Protein AF-A0A8J6T2M2-F1 (afdb_monomer_lite)

Foldseek 3Di:
DVLLLVLLQVLLQVLLCVLLVLVVVLCVVVVHDQQCDDDDPVNVVSVCSSVCSSVVSNVLSVCLVPPQQPDPCSLVVSLVVLVVVLVVQLVVCVVPDDPSCSVSSNVSSVSSSVSSSVSVVVSVSPPVVVPPDDDPPPPDDPDD

Secondary structure (DSSP, 8-state):
-HHHHHHHHHHHHHHHHHHHHHHHHHHHHHT----SS-SSGGGGHHHHHHHHHHHHHHHHHHHHHHHTTT-TTHHHHHHHHHHHHHHHHHHHHHHHS-HHHHHHHHHHHHHHHHHHHHHHIIIIITTTTGGGS-----------

Sequence (144 aa):
MAKFLKYGLVSGILVAILNTGILLAYLSATGESIIWAGPNSDTLYPLVLFAVSLFASIIGALVVGLLFTRQKNGLRNYAILVILLGVLNSISSQTILAEQYRIIAHIVHLTVVLVSIWVMAKAGLRNRHHDSHPSPKFNKPRSS

Radius of gyration: 20.9 Å; chains: 1; bounding box: 65×30×69 Å

pLDDT: mean 79.85, std 11.63, range [46.47, 92.94]

Structure (mmCIF, N/CA/C/O backbone):
data_AF-A0A8J6T2M2-F1
#
_entry.id   AF-A0A8J6T2M2-F1
#
loop_
_atom_site.group_PDB
_atom_site.id
_atom_site.type_symbol
_atom_site.label_atom_id
_atom_site.label_alt_id
_atom_site.label_comp_id
_atom_site.label_asym_id
_atom_site.label_entity_id
_atom_site.label_seq_id
_atom_site.pdbx_PDB_ins_code
_atom_site.Cartn_x
_atom_site.Cartn_y
_atom_site.Cartn_z
_atom_site.occupancy
_atom_site.B_iso_or_equiv
_atom_site.auth_seq_id
_atom_site.auth_comp_id
_atom_site.auth_asym_id
_atom_site.auth_atom_id
_atom_site.pdbx_PDB_model_num
ATOM 1 N N . MET A 1 1 ? -11.121 -8.591 16.352 1.00 71.00 1 MET A N 1
ATOM 2 C CA . MET A 1 1 ? -10.115 -8.909 15.317 1.00 71.00 1 MET A CA 1
ATOM 3 C C . MET A 1 1 ? -10.687 -9.177 13.933 1.00 71.00 1 MET A C 1
ATOM 5 O O . MET A 1 1 ? -10.187 -8.573 12.996 1.00 71.00 1 MET A O 1
ATOM 9 N N . ALA A 1 2 ? -11.749 -9.978 13.782 1.00 78.56 2 ALA A N 1
ATOM 10 C CA . ALA A 1 2 ? -12.323 -10.325 12.470 1.00 78.56 2 ALA A CA 1
ATOM 11 C C . ALA A 1 2 ? -12.591 -9.125 11.533 1.00 78.56 2 ALA A C 1
ATOM 13 O O . ALA A 1 2 ? -12.272 -9.184 10.349 1.00 78.56 2 ALA A O 1
ATOM 14 N N . LYS A 1 3 ? -13.095 -7.999 12.068 1.00 80.44 3 LYS A N 1
ATOM 15 C CA . LYS A 1 3 ? -13.279 -6.757 11.295 1.00 80.44 3 LYS A CA 1
ATOM 16 C C . LYS A 1 3 ? -11.958 -6.270 10.680 1.00 80.44 3 LYS A C 1
ATOM 18 O O . LYS A 1 3 ? -11.906 -6.046 9.481 1.00 80.44 3 LYS A O 1
ATOM 23 N N . PHE A 1 4 ? -10.893 -6.150 11.471 1.00 80.44 4 PHE A N 1
ATOM 24 C CA . PHE A 1 4 ? -9.588 -5.679 10.990 1.00 80.44 4 PHE A CA 1
ATOM 25 C C . PHE A 1 4 ? -8.965 -6.628 9.977 1.00 80.44 4 PHE A C 1
ATOM 27 O O . PHE A 1 4 ? -8.453 -6.155 8.975 1.00 80.44 4 PHE A O 1
ATOM 34 N N . LEU A 1 5 ? -9.095 -7.941 10.174 1.00 83.25 5 LEU A N 1
ATOM 35 C CA . LEU A 1 5 ? -8.620 -8.923 9.202 1.00 83.25 5 LEU A CA 1
ATOM 36 C C . LEU A 1 5 ? -9.369 -8.809 7.863 1.00 83.25 5 LEU A C 1
ATOM 38 O O . LEU A 1 5 ? -8.734 -8.791 6.814 1.00 83.25 5 LEU A O 1
ATOM 42 N N . LYS A 1 6 ? -10.700 -8.631 7.891 1.00 86.88 6 LYS A N 1
ATOM 43 C CA . LYS A 1 6 ? -11.508 -8.381 6.684 1.00 86.88 6 LYS A CA 1
ATOM 44 C C . LYS A 1 6 ? -11.039 -7.125 5.947 1.00 86.88 6 LYS A C 1
ATOM 46 O O . LYS A 1 6 ? -10.847 -7.162 4.738 1.00 86.88 6 LYS A O 1
ATOM 51 N N . TYR A 1 7 ? -10.847 -6.019 6.665 1.00 86.25 7 TYR A N 1
ATOM 52 C CA . TYR A 1 7 ? -10.366 -4.775 6.058 1.00 86.25 7 TYR A CA 1
ATOM 53 C C . TYR A 1 7 ? -8.905 -4.875 5.599 1.00 86.25 7 TYR A C 1
ATOM 55 O O . TYR A 1 7 ? -8.572 -4.314 4.564 1.00 86.25 7 TYR A O 1
ATOM 63 N N . GLY A 1 8 ? -8.056 -5.628 6.299 1.00 85.31 8 GLY A N 1
ATOM 64 C CA . GLY A 1 8 ? -6.688 -5.933 5.880 1.00 85.31 8 GLY A CA 1
ATOM 65 C C . GLY A 1 8 ? -6.631 -6.725 4.583 1.00 85.31 8 GLY A C 1
ATOM 66 O O . GLY A 1 8 ? -5.887 -6.360 3.684 1.00 85.31 8 GLY A O 1
ATOM 67 N N . LEU A 1 9 ? -7.479 -7.746 4.440 1.00 89.38 9 LEU A N 1
ATOM 68 C CA . LEU A 1 9 ? -7.588 -8.519 3.205 1.00 89.38 9 LEU A CA 1
ATOM 69 C C . LEU A 1 9 ? -8.080 -7.654 2.038 1.00 89.38 9 LEU A C 1
ATOM 71 O O . LEU A 1 9 ? -7.473 -7.659 0.974 1.00 89.38 9 LEU A O 1
ATOM 75 N N . VAL A 1 10 ? -9.143 -6.868 2.247 1.00 89.75 10 VAL A N 1
ATOM 76 C CA . VAL A 1 10 ? -9.672 -5.953 1.218 1.00 89.75 10 VAL A CA 1
ATOM 77 C C . VAL A 1 10 ? -8.627 -4.910 0.821 1.00 89.75 10 VAL A C 1
ATOM 79 O O . VAL A 1 10 ? -8.425 -4.672 -0.365 1.00 89.75 10 VAL A O 1
ATOM 82 N N . SER A 1 11 ? -7.937 -4.318 1.801 1.00 87.62 11 SER A N 1
ATOM 83 C CA . SER A 1 11 ? -6.825 -3.396 1.558 1.00 87.62 11 SER A CA 1
ATOM 84 C C . SER A 1 11 ? -5.721 -4.077 0.758 1.00 87.62 11 SER A C 1
ATOM 86 O O . SER A 1 11 ? -5.261 -3.531 -0.233 1.00 87.62 11 SER A O 1
ATOM 88 N N . GLY A 1 12 ? -5.311 -5.283 1.155 1.00 89.00 12 GLY A N 1
ATOM 89 C CA . GLY A 1 12 ? -4.243 -6.030 0.498 1.00 89.00 12 GLY A CA 1
ATOM 90 C C . GLY A 1 12 ? -4.558 -6.357 -0.950 1.00 89.00 12 GLY A C 1
ATOM 91 O O . GLY A 1 12 ? -3.716 -6.124 -1.806 1.00 89.00 12 GLY A O 1
ATOM 92 N N . ILE A 1 13 ? -5.781 -6.802 -1.241 1.00 92.62 13 ILE A N 1
ATOM 93 C CA . ILE A 1 13 ? -6.226 -7.058 -2.615 1.00 92.62 13 ILE A CA 1
ATOM 94 C C . ILE A 1 13 ? -6.221 -5.761 -3.431 1.00 92.62 13 ILE A C 1
ATOM 96 O O . ILE A 1 13 ? -5.681 -5.741 -4.532 1.00 92.62 13 ILE A O 1
ATOM 100 N N . LEU A 1 14 ? -6.773 -4.668 -2.892 1.00 91.88 14 LEU A N 1
ATOM 101 C CA . LEU A 1 14 ? -6.805 -3.379 -3.590 1.00 91.88 14 LEU A CA 1
ATOM 102 C C . LEU A 1 14 ? -5.400 -2.840 -3.872 1.00 91.88 14 LEU A C 1
ATOM 104 O O . LEU A 1 14 ? -5.119 -2.450 -4.999 1.00 91.88 14 LEU A O 1
ATOM 108 N N . VAL A 1 15 ? -4.518 -2.838 -2.871 1.00 91.38 15 VAL A N 1
ATOM 109 C CA . VAL A 1 15 ? -3.130 -2.377 -3.010 1.00 91.38 15 VAL A CA 1
ATOM 110 C C . VAL A 1 15 ? -2.368 -3.255 -3.994 1.00 91.38 15 VAL A C 1
ATOM 112 O O . VAL A 1 15 ? -1.673 -2.724 -4.849 1.00 91.38 15 VAL A O 1
ATOM 115 N N . ALA A 1 16 ? -2.512 -4.579 -3.910 1.00 91.75 16 ALA A N 1
ATOM 116 C CA . ALA A 1 16 ? -1.835 -5.497 -4.815 1.00 91.75 16 ALA A CA 1
ATOM 117 C C . ALA A 1 16 ? -2.286 -5.286 -6.268 1.00 91.75 16 ALA A C 1
ATOM 119 O O . ALA A 1 16 ? -1.444 -5.128 -7.144 1.00 91.75 16 ALA A O 1
ATOM 120 N N . ILE A 1 17 ? -3.597 -5.177 -6.519 1.00 92.81 17 ILE A N 1
ATOM 121 C CA . ILE A 1 17 ? -4.130 -4.892 -7.860 1.00 92.81 17 ILE A CA 1
ATOM 122 C C . ILE A 1 17 ? -3.651 -3.527 -8.365 1.00 92.81 17 ILE A C 1
ATOM 124 O O . ILE A 1 17 ? -3.195 -3.433 -9.501 1.00 92.81 17 ILE A O 1
ATOM 128 N N . LEU A 1 18 ? -3.729 -2.478 -7.540 1.00 92.94 18 LEU A N 1
ATOM 129 C CA . LEU A 1 18 ? -3.308 -1.132 -7.935 1.00 92.94 18 LEU A CA 1
ATOM 130 C C . LEU A 1 18 ? -1.810 -1.076 -8.236 1.00 92.94 18 LEU A C 1
ATOM 132 O O . LEU A 1 18 ? -1.430 -0.590 -9.294 1.00 92.94 18 LEU A O 1
ATOM 136 N N . ASN A 1 19 ? -0.963 -1.605 -7.354 1.00 90.94 19 ASN A N 1
ATOM 137 C CA . ASN A 1 19 ? 0.488 -1.582 -7.526 1.00 90.94 19 ASN A CA 1
ATOM 138 C C . ASN A 1 19 ? 0.930 -2.407 -8.736 1.00 90.94 19 ASN A C 1
ATOM 140 O O . ASN A 1 19 ? 1.746 -1.939 -9.528 1.00 90.94 19 ASN A O 1
ATOM 144 N N . THR A 1 20 ? 0.370 -3.607 -8.914 1.00 90.25 20 THR A N 1
ATOM 145 C CA . THR A 1 20 ? 0.650 -4.429 -10.094 1.00 90.25 20 THR A CA 1
ATOM 146 C C . THR A 1 20 ? 0.134 -3.752 -11.363 1.00 90.25 20 THR A C 1
ATOM 148 O O . THR A 1 20 ? 0.851 -3.715 -12.354 1.00 90.25 20 THR A O 1
ATOM 151 N N . GLY A 1 21 ? -1.059 -3.151 -11.341 1.00 90.31 21 GLY A N 1
ATOM 152 C CA . GLY A 1 21 ? -1.599 -2.400 -12.477 1.00 90.31 21 GLY A CA 1
ATOM 153 C C . GLY A 1 21 ? -0.742 -1.189 -12.858 1.00 90.31 21 GLY A C 1
ATOM 154 O O . GLY A 1 21 ? -0.449 -0.997 -14.033 1.00 90.31 21 GLY A O 1
ATOM 155 N N . ILE A 1 22 ? -0.286 -0.414 -11.869 1.00 90.75 22 ILE A N 1
ATOM 156 C CA . ILE A 1 22 ? 0.633 0.721 -12.046 1.00 90.75 22 ILE A CA 1
ATOM 157 C C . ILE A 1 22 ? 1.946 0.256 -12.683 1.00 90.75 22 ILE A C 1
ATOM 159 O O . ILE A 1 22 ? 2.407 0.864 -13.647 1.00 90.75 22 ILE A O 1
ATOM 163 N N . LEU A 1 23 ? 2.521 -0.844 -12.189 1.00 87.25 23 LEU A N 1
ATOM 164 C CA . LEU A 1 23 ? 3.733 -1.426 -12.756 1.00 87.25 23 LEU A CA 1
ATOM 165 C C . LEU A 1 23 ? 3.521 -1.879 -14.209 1.00 87.25 23 LEU A C 1
ATOM 167 O O . LEU A 1 23 ? 4.323 -1.545 -15.072 1.00 87.25 23 LEU A O 1
ATOM 171 N N . LEU A 1 24 ? 2.443 -2.614 -14.497 1.00 88.69 24 LEU A N 1
ATOM 172 C CA . LEU A 1 24 ? 2.152 -3.094 -15.853 1.00 88.69 24 LEU A CA 1
ATOM 173 C C . LEU A 1 24 ? 1.918 -1.938 -16.829 1.00 88.69 24 LEU A C 1
ATOM 175 O O . LEU A 1 24 ? 2.393 -1.991 -17.963 1.00 88.69 24 LEU A O 1
ATOM 179 N N . ALA A 1 25 ? 1.222 -0.886 -16.390 1.00 88.94 25 ALA A N 1
ATOM 180 C CA . ALA A 1 25 ? 1.025 0.323 -17.181 1.00 88.94 25 ALA A CA 1
ATOM 181 C C . ALA A 1 25 ? 2.356 1.033 -17.464 1.00 88.94 25 ALA A C 1
ATOM 183 O O . ALA A 1 25 ? 2.583 1.465 -18.591 1.00 88.94 25 ALA A O 1
ATOM 184 N N . TYR A 1 26 ? 3.246 1.106 -16.469 1.00 86.62 26 TYR A N 1
ATOM 185 C CA . TYR A 1 26 ? 4.586 1.664 -16.632 1.00 86.62 26 TYR A CA 1
ATOM 186 C C . TYR A 1 26 ? 5.410 0.876 -17.655 1.00 86.62 26 TYR A C 1
ATOM 188 O O . TYR A 1 26 ? 5.864 1.469 -18.627 1.00 86.62 26 TYR A O 1
ATOM 196 N N . LEU A 1 27 ? 5.517 -0.450 -17.499 1.00 84.94 27 LEU A N 1
ATOM 197 C CA . LEU A 1 27 ? 6.252 -1.317 -18.434 1.00 84.94 27 LEU A CA 1
ATOM 198 C C . LEU A 1 27 ? 5.695 -1.219 -19.863 1.00 84.94 27 LEU A C 1
ATOM 200 O O . LEU A 1 27 ? 6.447 -1.141 -20.831 1.00 84.94 27 LEU A O 1
ATOM 204 N N . SER A 1 28 ? 4.365 -1.157 -19.995 1.00 86.94 28 SER A N 1
ATOM 205 C CA . SER A 1 28 ? 3.706 -0.991 -21.297 1.00 86.94 28 SER A CA 1
ATOM 206 C C . SER A 1 28 ? 4.023 0.363 -21.939 1.00 86.94 28 SER A C 1
ATOM 208 O O . SER A 1 28 ? 4.177 0.441 -23.154 1.00 86.94 28 SER A O 1
ATOM 210 N N . ALA A 1 29 ? 4.121 1.430 -21.141 1.00 87.12 29 ALA A N 1
ATOM 211 C CA . ALA A 1 29 ? 4.422 2.775 -21.626 1.00 87.12 29 ALA A CA 1
ATOM 212 C C . ALA A 1 29 ? 5.904 2.964 -21.991 1.00 87.12 29 ALA A C 1
ATOM 214 O O . ALA A 1 29 ? 6.209 3.745 -22.890 1.00 87.12 29 ALA A O 1
ATOM 215 N N . THR A 1 30 ? 6.820 2.263 -21.317 1.00 85.00 30 THR A N 1
ATOM 216 C CA . THR A 1 30 ? 8.265 2.323 -21.591 1.00 85.00 30 THR A CA 1
ATOM 217 C C . THR A 1 30 ? 8.720 1.347 -22.678 1.00 85.00 30 THR A C 1
ATOM 219 O O . THR A 1 30 ? 9.851 1.450 -23.146 1.00 85.00 30 THR A O 1
ATOM 222 N N . GLY A 1 31 ? 7.852 0.424 -23.107 1.00 82.81 31 GLY A N 1
ATOM 223 C CA . GLY A 1 31 ? 8.187 -0.611 -24.088 1.00 82.81 31 GLY A CA 1
ATOM 224 C C . GLY A 1 31 ? 9.067 -1.729 -23.518 1.00 82.81 31 GLY A C 1
ATOM 225 O O . GLY A 1 31 ? 9.651 -2.498 -24.281 1.00 82.81 31 GLY A O 1
ATOM 226 N N . GLU A 1 32 ? 9.177 -1.823 -22.191 1.00 79.31 32 GLU A N 1
ATOM 227 C CA . GLU A 1 32 ? 9.919 -2.889 -21.522 1.00 79.31 32 GLU A CA 1
ATOM 228 C C . GLU A 1 32 ? 9.147 -4.217 -21.580 1.00 79.31 32 GLU A C 1
ATOM 230 O O . GLU A 1 32 ? 7.915 -4.270 -21.517 1.00 79.31 32 GLU A O 1
ATOM 235 N N . SER A 1 33 ? 9.876 -5.328 -21.699 1.00 75.38 33 SER A N 1
ATOM 236 C CA . SER A 1 33 ? 9.266 -6.655 -21.781 1.00 75.38 33 SER A CA 1
ATOM 237 C C . SER A 1 33 ? 8.594 -7.041 -20.461 1.00 75.38 33 SER A C 1
ATOM 239 O O . SER A 1 33 ? 9.257 -7.142 -19.428 1.00 75.38 33 SER A O 1
ATOM 241 N N . ILE A 1 34 ? 7.296 -7.348 -20.507 1.00 74.19 34 ILE A N 1
ATOM 242 C CA . ILE A 1 34 ? 6.564 -7.900 -19.362 1.00 74.19 34 ILE A CA 1
ATOM 243 C C . ILE A 1 34 ? 6.877 -9.392 -19.267 1.00 74.19 34 ILE A C 1
ATOM 245 O O . ILE A 1 34 ? 6.277 -10.218 -19.955 1.00 74.19 34 ILE A O 1
ATOM 249 N N . ILE A 1 35 ? 7.821 -9.744 -18.402 1.00 70.19 35 ILE A N 1
ATOM 250 C CA . ILE A 1 35 ? 8.144 -11.137 -18.108 1.00 70.19 35 ILE A CA 1
ATOM 251 C C . ILE A 1 35 ? 7.542 -11.467 -16.742 1.00 70.19 35 ILE A C 1
ATOM 253 O O . ILE A 1 35 ? 7.848 -10.816 -15.748 1.00 70.19 35 ILE A O 1
ATOM 257 N N . TRP A 1 36 ? 6.646 -12.455 -16.712 1.00 66.25 36 TRP A N 1
ATOM 258 C CA . TRP A 1 36 ? 5.898 -12.843 -15.509 1.00 66.25 36 TRP A CA 1
ATOM 259 C C . TRP A 1 36 ? 6.657 -13.816 -14.600 1.00 66.25 36 TRP A C 1
ATOM 261 O O . TRP A 1 36 ? 6.399 -13.862 -13.397 1.00 66.25 36 TRP A O 1
ATOM 271 N N . ALA A 1 37 ? 7.555 -14.612 -15.185 1.00 59.16 37 ALA A N 1
ATOM 272 C CA . ALA A 1 37 ? 8.453 -15.518 -14.484 1.00 59.16 37 ALA A CA 1
ATOM 273 C C . ALA A 1 37 ? 9.678 -15.803 -15.363 1.00 59.16 37 ALA A C 1
ATOM 275 O O . ALA A 1 37 ? 9.538 -16.125 -16.543 1.00 59.16 37 ALA A O 1
ATOM 276 N N . GLY A 1 38 ? 10.875 -15.703 -14.792 1.00 59.44 38 GLY A N 1
ATOM 277 C CA . GLY A 1 38 ? 12.130 -15.986 -15.478 1.00 59.44 38 GLY A CA 1
ATOM 278 C C . GLY A 1 38 ? 13.302 -16.100 -14.495 1.00 59.44 38 GLY A C 1
ATOM 279 O O . GLY A 1 38 ? 13.114 -15.947 -13.286 1.00 59.44 38 GLY A O 1
ATOM 280 N N . PRO A 1 39 ? 14.511 -16.403 -14.992 1.00 58.50 39 PRO A N 1
ATOM 281 C CA . PRO A 1 39 ? 15.685 -16.647 -14.153 1.00 58.50 39 PRO A CA 1
ATOM 282 C C . PRO A 1 39 ? 16.302 -15.369 -13.557 1.00 58.50 39 PRO A C 1
ATOM 284 O O . PRO A 1 39 ? 17.091 -15.460 -12.620 1.00 58.50 39 PRO A O 1
ATOM 287 N N . ASN A 1 40 ? 15.948 -14.188 -14.073 1.00 61.25 40 ASN A N 1
ATOM 288 C CA . ASN A 1 40 ? 16.491 -12.911 -13.608 1.00 61.25 40 ASN A CA 1
ATOM 289 C C . ASN A 1 40 ? 15.609 -12.318 -12.497 1.00 61.25 40 ASN A C 1
ATOM 291 O O . ASN A 1 40 ? 14.383 -12.435 -12.547 1.00 61.25 40 ASN A O 1
ATOM 295 N N . SER A 1 41 ? 16.213 -11.622 -11.529 1.00 57.28 41 SER A N 1
ATOM 296 C CA . SER A 1 41 ? 15.515 -10.958 -10.408 1.00 57.28 41 SER A CA 1
ATOM 297 C C . SER A 1 41 ? 14.314 -10.110 -10.840 1.00 57.28 41 SER A C 1
ATOM 299 O O . SER A 1 41 ? 13.305 -10.045 -10.140 1.00 57.28 41 SER A O 1
ATOM 301 N N . ASP A 1 42 ? 14.403 -9.519 -12.027 1.00 55.94 42 ASP A N 1
ATOM 302 C CA . ASP A 1 42 ? 13.440 -8.544 -12.536 1.00 55.94 42 ASP A CA 1
ATOM 303 C C . ASP A 1 42 ? 12.209 -9.223 -13.159 1.00 55.94 42 ASP A C 1
ATOM 305 O O . ASP A 1 42 ? 11.129 -8.645 -13.245 1.00 55.94 42 ASP A O 1
ATOM 309 N N . THR A 1 43 ? 12.331 -10.501 -13.525 1.00 55.56 43 THR A N 1
ATOM 310 C CA . THR A 1 43 ? 11.270 -11.272 -14.194 1.00 55.56 43 THR A CA 1
ATOM 311 C C . THR A 1 43 ? 10.234 -11.879 -13.248 1.00 55.56 43 THR A C 1
ATOM 313 O O . THR A 1 43 ? 9.211 -12.381 -13.696 1.00 55.56 43 THR A O 1
ATOM 316 N N . LEU A 1 44 ? 10.459 -11.818 -11.934 1.00 57.91 44 LEU A N 1
ATOM 317 C CA . LEU A 1 44 ? 9.466 -12.171 -10.907 1.00 57.91 44 LEU A CA 1
ATOM 318 C C . LEU A 1 44 ? 8.786 -10.931 -10.305 1.00 57.91 44 LEU A C 1
ATOM 320 O O . LEU A 1 44 ? 7.921 -11.054 -9.434 1.00 57.91 44 LEU A O 1
ATOM 324 N N . TYR A 1 45 ? 9.160 -9.734 -10.761 1.00 71.62 45 TYR A N 1
ATOM 325 C CA . TYR A 1 45 ? 8.831 -8.481 -10.094 1.00 71.62 45 TYR A CA 1
ATOM 326 C C . TYR A 1 45 ? 7.318 -8.213 -9.969 1.00 71.62 45 TYR A C 1
ATOM 328 O O . TYR A 1 45 ? 6.889 -7.878 -8.864 1.00 71.62 45 TYR A O 1
ATOM 336 N N . PRO A 1 46 ? 6.459 -8.443 -10.990 1.00 80.12 46 PRO A N 1
ATOM 337 C CA . PRO A 1 46 ? 5.018 -8.202 -10.855 1.00 80.12 46 PRO A CA 1
ATOM 338 C C . PRO A 1 46 ? 4.328 -9.140 -9.856 1.00 80.12 46 PRO A C 1
ATOM 340 O O . PRO A 1 46 ? 3.479 -8.700 -9.075 1.00 80.12 46 PRO A O 1
ATOM 343 N N . LEU A 1 47 ? 4.699 -10.426 -9.863 1.00 82.19 47 LEU A N 1
ATOM 344 C CA . LEU A 1 47 ? 4.124 -11.440 -8.978 1.00 82.19 47 LEU A CA 1
ATOM 345 C C . LEU A 1 47 ? 4.594 -11.242 -7.533 1.00 82.19 47 LEU A C 1
ATOM 347 O O . LEU A 1 47 ? 3.788 -11.296 -6.603 1.00 82.19 47 LEU A O 1
ATOM 351 N N . VAL A 1 48 ? 5.887 -10.966 -7.345 1.00 82.94 48 VAL A N 1
ATOM 352 C CA . VAL A 1 48 ? 6.462 -10.654 -6.032 1.00 82.94 48 VAL A CA 1
ATOM 353 C C . VAL A 1 48 ? 5.849 -9.371 -5.483 1.00 82.94 48 VAL A C 1
ATOM 355 O O . VAL A 1 48 ? 5.419 -9.356 -4.332 1.00 82.94 48 VAL A O 1
ATOM 358 N N . LEU A 1 49 ? 5.720 -8.323 -6.302 1.00 83.94 49 LEU A N 1
ATOM 359 C CA . LEU A 1 49 ? 5.079 -7.072 -5.900 1.00 83.94 49 LEU A CA 1
ATOM 360 C C . LEU A 1 49 ? 3.633 -7.301 -5.447 1.00 83.94 49 LEU A C 1
ATOM 362 O O . LEU A 1 49 ? 3.224 -6.759 -4.416 1.00 83.94 49 LEU A O 1
ATOM 366 N N . PHE A 1 50 ? 2.877 -8.126 -6.177 1.00 87.94 50 PHE A N 1
ATOM 367 C CA . PHE A 1 50 ? 1.511 -8.491 -5.812 1.00 87.94 50 PHE A CA 1
ATOM 368 C C . PHE A 1 50 ? 1.469 -9.214 -4.458 1.00 87.94 50 PHE A C 1
ATOM 370 O O . PHE A 1 50 ? 0.760 -8.789 -3.543 1.00 87.94 50 PHE A O 1
ATOM 377 N N . ALA A 1 51 ? 2.258 -10.283 -4.309 1.00 86.44 51 ALA A N 1
ATOM 378 C CA . ALA A 1 51 ? 2.283 -11.100 -3.100 1.00 86.44 51 ALA A CA 1
ATOM 379 C C . ALA A 1 51 ? 2.732 -10.287 -1.875 1.00 86.44 51 ALA A C 1
ATOM 381 O O . ALA A 1 51 ? 2.061 -10.302 -0.843 1.00 86.44 51 ALA A O 1
ATOM 382 N N . VAL A 1 52 ? 3.819 -9.521 -1.999 1.00 86.81 52 VAL A N 1
ATOM 383 C CA . VAL A 1 52 ? 4.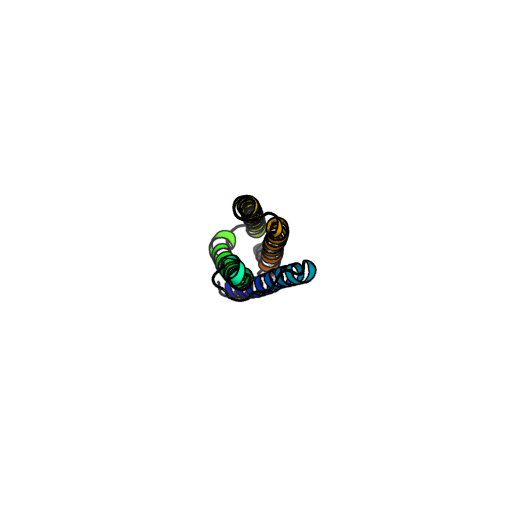338 -8.662 -0.925 1.00 86.81 52 VAL A CA 1
ATOM 384 C C . VAL A 1 52 ? 3.309 -7.604 -0.537 1.00 86.81 52 VAL A C 1
ATOM 386 O O . VAL A 1 52 ? 3.045 -7.434 0.651 1.00 86.81 52 VAL A O 1
ATOM 389 N N . SER A 1 53 ? 2.666 -6.945 -1.507 1.00 87.44 53 SER A N 1
ATOM 390 C CA . SER A 1 53 ? 1.608 -5.958 -1.243 1.00 87.44 53 SER A CA 1
ATOM 391 C C . SER A 1 53 ? 0.432 -6.563 -0.468 1.00 87.44 53 SER A C 1
ATOM 393 O O . SER A 1 53 ? -0.060 -5.970 0.497 1.00 87.44 53 SER A O 1
ATOM 395 N N . LEU A 1 54 ? 0.003 -7.768 -0.855 1.00 89.25 54 LEU A N 1
ATOM 396 C CA . LEU A 1 54 ? -1.089 -8.484 -0.205 1.00 89.25 54 LEU A CA 1
ATOM 397 C C . LEU A 1 54 ? -0.733 -8.858 1.242 1.00 89.25 54 LEU A C 1
ATOM 399 O O . LEU A 1 54 ? -1.467 -8.507 2.171 1.00 89.25 54 LEU A O 1
ATOM 403 N N . PHE A 1 55 ? 0.403 -9.531 1.447 1.00 88.56 55 PHE A N 1
ATOM 404 C CA . PHE A 1 55 ? 0.824 -9.986 2.773 1.00 88.56 55 PHE A CA 1
ATOM 405 C C . PHE A 1 55 ? 1.162 -8.824 3.708 1.00 88.56 55 PHE A C 1
ATOM 407 O O . PHE A 1 55 ? 0.737 -8.843 4.864 1.00 88.56 55 PHE A O 1
ATOM 414 N N . ALA A 1 56 ? 1.843 -7.784 3.219 1.00 86.31 56 ALA A N 1
ATOM 415 C CA . ALA A 1 56 ? 2.163 -6.601 4.015 1.00 86.31 56 ALA A CA 1
ATOM 416 C C . ALA A 1 56 ? 0.898 -5.926 4.562 1.00 86.31 56 ALA A C 1
ATOM 418 O O . ALA A 1 56 ? 0.859 -5.522 5.723 1.00 86.31 56 ALA A O 1
ATOM 419 N N . SER A 1 57 ? -0.168 -5.860 3.762 1.00 86.44 57 SER A N 1
ATOM 420 C CA . SER A 1 57 ? -1.440 -5.270 4.182 1.00 86.44 57 SER A CA 1
ATOM 421 C C . SER A 1 57 ? -2.178 -6.122 5.222 1.00 86.44 57 SER A C 1
ATOM 423 O O . SER A 1 57 ? -2.706 -5.592 6.205 1.00 86.44 57 SER A O 1
ATOM 425 N N . ILE A 1 58 ? -2.164 -7.452 5.069 1.00 87.19 58 ILE A N 1
ATOM 426 C CA . ILE A 1 58 ? -2.739 -8.385 6.053 1.00 87.19 58 ILE A CA 1
ATOM 427 C C . ILE A 1 58 ? -1.990 -8.280 7.387 1.00 87.19 58 ILE A C 1
ATOM 429 O O . ILE A 1 58 ? -2.616 -8.109 8.436 1.00 87.19 58 ILE A O 1
ATOM 433 N N . ILE A 1 59 ? -0.655 -8.328 7.348 1.00 87.00 59 ILE A N 1
ATOM 434 C CA . ILE A 1 59 ? 0.205 -8.190 8.530 1.00 87.00 59 ILE A CA 1
ATOM 43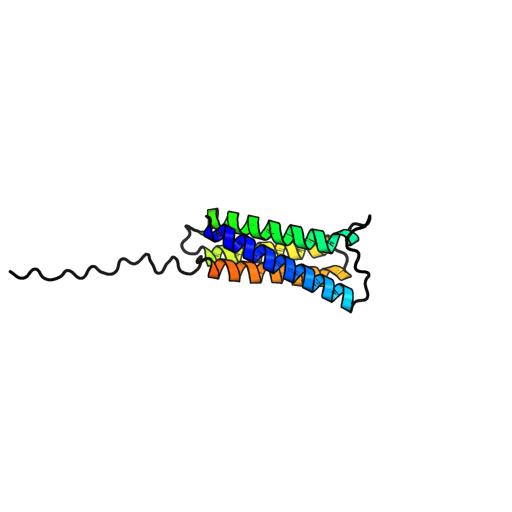5 C C . ILE A 1 59 ? -0.014 -6.822 9.180 1.00 87.00 59 ILE A C 1
ATOM 437 O O . ILE A 1 59 ? -0.249 -6.742 10.386 1.00 87.00 59 ILE A O 1
ATOM 441 N N . GLY A 1 60 ? -0.029 -5.748 8.389 1.00 83.62 60 GLY A N 1
ATOM 442 C CA . GLY A 1 60 ? -0.295 -4.396 8.868 1.00 83.62 60 GLY A CA 1
ATOM 443 C C . GLY A 1 60 ? -1.638 -4.295 9.592 1.00 83.62 60 GLY A C 1
ATOM 444 O O . GLY A 1 60 ? -1.708 -3.753 10.692 1.00 83.62 60 GLY A O 1
ATOM 445 N N . ALA A 1 61 ? -2.701 -4.884 9.043 1.00 84.56 61 ALA A N 1
ATOM 446 C CA . ALA A 1 61 ? -4.012 -4.891 9.686 1.00 84.56 61 ALA A CA 1
ATOM 447 C C . ALA A 1 61 ? -4.046 -5.693 10.998 1.00 84.56 61 ALA A C 1
ATOM 449 O O . ALA A 1 61 ? -4.747 -5.298 11.934 1.00 84.56 61 ALA A O 1
ATOM 450 N N . LEU A 1 62 ? -3.281 -6.785 11.098 1.00 85.50 62 LEU A N 1
ATOM 451 C CA . LEU A 1 62 ? -3.115 -7.535 12.347 1.00 85.50 62 LEU A CA 1
ATOM 452 C C . LEU A 1 62 ? -2.390 -6.698 13.404 1.00 85.50 62 LEU A C 1
ATOM 454 O O . LEU A 1 62 ? -2.886 -6.567 14.524 1.00 85.50 62 LEU A O 1
ATOM 458 N N . VAL A 1 63 ? -1.271 -6.070 13.036 1.00 84.25 63 VAL A N 1
ATOM 459 C CA . VAL A 1 63 ? -0.506 -5.177 13.920 1.00 84.25 63 VAL A CA 1
ATOM 460 C C . VAL A 1 63 ? -1.385 -4.023 14.404 1.00 84.25 63 VAL A C 1
ATOM 462 O O . VAL A 1 63 ? -1.422 -3.724 15.598 1.00 84.25 63 VAL A O 1
ATOM 465 N N . VAL A 1 64 ? -2.178 -3.425 13.512 1.00 81.81 64 VAL A N 1
ATOM 466 C CA . VAL A 1 64 ? -3.145 -2.378 13.870 1.00 81.81 64 VAL A CA 1
ATOM 467 C C . VAL A 1 64 ? -4.193 -2.874 14.844 1.00 81.81 64 VAL A C 1
ATOM 46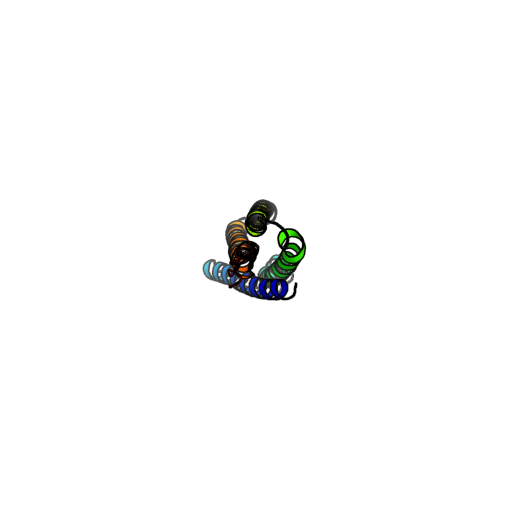9 O O . VAL A 1 64 ? -4.459 -2.213 15.851 1.00 81.81 64 VAL A O 1
ATOM 472 N N . GLY A 1 65 ? -4.763 -4.041 14.546 1.00 77.56 65 GLY A N 1
ATOM 473 C CA . GLY A 1 65 ? -5.756 -4.716 15.365 1.00 77.56 65 GLY A CA 1
ATOM 474 C C . GLY A 1 65 ? -5.277 -5.017 16.791 1.00 77.56 65 GLY A C 1
ATOM 475 O O . GLY A 1 65 ? -6.110 -5.116 17.690 1.00 77.56 65 GLY A O 1
ATOM 476 N N . LEU A 1 66 ? -3.963 -5.146 17.000 1.00 83.00 66 LEU A N 1
ATOM 477 C CA . LEU A 1 66 ? -3.344 -5.376 18.307 1.00 83.00 66 LEU A CA 1
ATOM 478 C C . LEU A 1 66 ? -2.953 -4.069 19.009 1.00 83.00 66 LEU A C 1
ATOM 480 O O . LEU A 1 66 ? -3.312 -3.858 20.166 1.00 83.00 66 LEU A O 1
ATOM 484 N N . LEU A 1 67 ? -2.221 -3.190 18.320 1.00 84.12 67 LEU A N 1
ATOM 485 C CA . LEU A 1 67 ? -1.515 -2.072 18.954 1.00 84.12 67 LEU A CA 1
ATOM 486 C C . LEU A 1 67 ? -2.357 -0.801 19.073 1.00 84.12 67 LEU A C 1
ATOM 488 O O . LEU A 1 67 ? -2.262 -0.081 20.069 1.00 84.12 67 LEU A O 1
ATOM 492 N N . PHE A 1 68 ? -3.184 -0.506 18.069 1.00 83.56 68 PHE A N 1
ATOM 493 C CA . PHE A 1 68 ? -3.822 0.808 17.940 1.00 83.56 68 PHE A CA 1
ATOM 494 C C . PHE A 1 68 ? -5.315 0.799 18.271 1.00 83.56 68 PHE A C 1
ATOM 496 O O . PHE A 1 68 ? -5.895 1.859 18.499 1.00 83.56 68 PHE A O 1
ATOM 503 N N . THR A 1 69 ? -5.951 -0.371 18.384 1.00 75.69 69 THR A N 1
ATOM 504 C CA . THR A 1 69 ? -7.404 -0.463 18.631 1.00 75.69 69 THR A CA 1
ATOM 505 C C . THR A 1 69 ? -7.861 0.064 19.983 1.00 75.69 69 THR A C 1
ATOM 507 O O . THR A 1 69 ? -9.037 0.378 20.138 1.00 75.69 69 THR A O 1
ATOM 510 N N . ARG A 1 70 ? -6.959 0.111 20.968 1.00 79.88 70 ARG A N 1
ATOM 511 C CA . ARG A 1 70 ? -7.251 0.565 22.337 1.00 79.88 70 ARG A CA 1
ATOM 512 C C . ARG A 1 70 ? -6.775 1.997 22.601 1.00 79.88 70 ARG A C 1
ATOM 514 O O . ARG A 1 70 ? -6.947 2.497 23.705 1.00 79.88 70 ARG A O 1
ATOM 521 N N . GLN A 1 71 ? -6.158 2.652 21.617 1.00 83.00 71 GLN A N 1
ATOM 522 C CA . GLN A 1 71 ? -5.541 3.962 21.810 1.00 83.00 71 GLN A CA 1
ATOM 523 C C . GLN A 1 71 ? -6.503 5.103 21.490 1.00 83.00 71 GLN A C 1
ATOM 525 O O . GLN A 1 71 ? -7.168 5.083 20.454 1.00 83.00 71 GLN A O 1
ATOM 530 N N . LYS A 1 72 ? -6.468 6.160 22.317 1.00 76.12 72 LYS A N 1
ATOM 531 C CA . LYS A 1 72 ? -7.308 7.356 22.139 1.00 76.12 72 LYS A CA 1
ATOM 532 C C . LYS A 1 72 ? -7.063 8.103 20.812 1.00 76.12 72 LYS A C 1
ATOM 534 O O . LYS A 1 72 ? -7.923 8.786 20.280 1.00 76.12 72 LYS A O 1
ATOM 539 N N . ASN A 1 73 ? -5.857 7.970 20.266 1.00 83.12 73 ASN A N 1
ATOM 540 C CA . ASN A 1 73 ? -5.451 8.586 19.002 1.00 83.12 73 ASN A CA 1
ATOM 541 C C . ASN A 1 73 ? -4.990 7.525 17.991 1.00 83.12 73 ASN A C 1
ATOM 543 O O . ASN A 1 73 ? -4.083 7.778 17.200 1.00 83.12 73 ASN A O 1
ATOM 547 N N . GLY A 1 74 ? -5.596 6.329 18.025 1.00 84.94 74 GLY A N 1
ATOM 548 C CA . GLY A 1 74 ? -5.157 5.164 17.250 1.00 84.94 74 GLY A CA 1
ATOM 549 C C . GLY A 1 74 ? -4.979 5.440 15.754 1.00 84.94 74 GLY A C 1
ATOM 550 O O . GLY A 1 74 ? -3.954 5.066 15.197 1.00 84.94 74 GLY A O 1
ATOM 551 N N . LEU A 1 75 ? -5.915 6.158 15.112 1.00 86.69 75 LEU A N 1
ATOM 552 C CA . LEU A 1 75 ? -5.807 6.528 13.688 1.00 86.69 75 LEU A CA 1
ATOM 553 C C . LEU A 1 75 ? -4.653 7.481 13.401 1.00 86.69 75 LEU A C 1
ATOM 555 O O . LEU A 1 75 ? -3.937 7.279 12.427 1.00 86.69 75 LEU A O 1
ATOM 559 N N . ARG A 1 76 ? -4.456 8.493 14.248 1.00 88.81 76 ARG A N 1
ATOM 560 C CA . ARG A 1 76 ? -3.360 9.450 14.081 1.00 88.81 76 ARG A CA 1
ATOM 561 C C . ARG A 1 76 ? -2.012 8.748 14.226 1.00 88.81 76 ARG A C 1
ATOM 563 O O . ARG A 1 76 ? -1.147 8.917 13.378 1.00 88.81 76 ARG A O 1
ATOM 570 N N . ASN A 1 77 ? -1.858 7.937 15.269 1.00 88.56 77 ASN A N 1
ATOM 571 C CA . ASN A 1 77 ? -0.614 7.216 15.537 1.00 88.56 77 ASN A CA 1
ATOM 572 C C . ASN A 1 77 ? -0.327 6.174 14.447 1.00 88.56 77 ASN A C 1
ATOM 574 O O . ASN A 1 77 ? 0.813 6.039 14.013 1.00 88.56 77 ASN A O 1
ATOM 578 N N . TYR A 1 78 ? -1.366 5.500 13.950 1.00 87.75 78 TYR A N 1
ATOM 579 C CA . TYR A 1 78 ? -1.258 4.614 12.799 1.00 87.75 78 TYR A CA 1
ATOM 580 C C . TYR A 1 78 ? -0.823 5.354 11.530 1.00 87.75 78 TYR A C 1
ATOM 582 O O . TYR A 1 78 ? 0.097 4.907 10.855 1.00 87.75 78 TYR A O 1
ATOM 590 N N . ALA A 1 79 ? -1.446 6.494 11.217 1.00 90.31 79 ALA A N 1
ATOM 591 C CA . ALA A 1 79 ? -1.088 7.284 10.043 1.00 90.31 79 ALA A CA 1
ATOM 592 C C . ALA A 1 79 ? 0.374 7.750 10.108 1.00 90.31 79 ALA A C 1
ATOM 594 O O . ALA A 1 79 ? 1.095 7.597 9.130 1.00 90.31 79 ALA A O 1
ATOM 595 N N . ILE A 1 80 ? 0.831 8.229 11.272 1.00 91.69 80 ILE A N 1
ATOM 596 C CA . ILE A 1 80 ? 2.238 8.599 11.493 1.00 91.69 80 ILE A CA 1
ATOM 597 C C . ILE A 1 80 ? 3.156 7.396 11.249 1.00 91.69 80 ILE A C 1
ATOM 599 O O . ILE A 1 80 ? 4.123 7.518 10.503 1.00 91.69 80 ILE A O 1
ATOM 603 N N . LEU A 1 81 ? 2.839 6.233 11.829 1.00 89.94 81 LEU A N 1
ATOM 604 C CA . LEU A 1 81 ? 3.637 5.018 11.658 1.00 89.94 81 LEU A CA 1
ATOM 605 C C . LEU A 1 81 ? 3.732 4.604 10.184 1.00 89.94 81 LEU A C 1
ATOM 607 O O . LEU A 1 81 ? 4.821 4.321 9.697 1.00 89.94 81 LEU A O 1
ATOM 611 N N . VAL A 1 82 ? 2.606 4.574 9.469 1.00 89.69 82 VAL A N 1
ATOM 612 C CA . VAL A 1 82 ? 2.563 4.155 8.061 1.00 89.69 82 VAL A CA 1
ATOM 613 C C . VAL A 1 82 ? 3.289 5.145 7.159 1.00 89.69 82 VAL A C 1
ATOM 615 O O . VAL A 1 82 ? 4.009 4.714 6.265 1.00 89.69 82 VAL A O 1
ATOM 618 N N . ILE A 1 83 ? 3.151 6.451 7.400 1.00 92.38 83 ILE A N 1
ATOM 619 C CA . ILE A 1 83 ? 3.913 7.473 6.670 1.00 92.38 83 ILE A CA 1
ATOM 620 C C . ILE A 1 83 ? 5.411 7.267 6.901 1.00 92.38 83 ILE A C 1
ATOM 622 O O . ILE A 1 83 ? 6.177 7.254 5.943 1.00 92.38 83 ILE A O 1
ATOM 626 N N . LEU A 1 84 ? 5.826 7.046 8.150 1.00 92.62 84 LEU A N 1
ATOM 627 C CA . LEU A 1 84 ? 7.231 6.849 8.497 1.00 92.62 84 LEU A CA 1
ATOM 628 C C . LEU A 1 84 ? 7.803 5.580 7.848 1.00 92.62 84 LEU A C 1
ATOM 630 O O . LEU A 1 84 ? 8.871 5.632 7.245 1.00 92.62 84 LEU A O 1
ATOM 634 N N . LEU A 1 85 ? 7.060 4.469 7.878 1.00 89.12 85 LEU A N 1
ATOM 635 C CA . LEU A 1 85 ? 7.424 3.243 7.161 1.00 89.12 85 LEU A CA 1
ATOM 636 C C . LEU A 1 85 ? 7.481 3.456 5.643 1.00 89.12 85 LEU A C 1
ATOM 638 O O . LEU A 1 85 ? 8.404 2.966 5.001 1.00 89.12 85 LEU A O 1
ATOM 642 N N . GLY A 1 86 ? 6.541 4.212 5.071 1.00 88.50 86 GLY A N 1
ATOM 643 C CA . GLY A 1 86 ? 6.535 4.559 3.651 1.00 88.50 86 GLY A CA 1
ATOM 644 C C . GLY A 1 86 ? 7.770 5.361 3.242 1.00 88.50 86 GLY A C 1
ATOM 645 O O . GLY A 1 86 ? 8.402 5.033 2.242 1.00 88.50 86 GLY A O 1
ATOM 646 N N . VAL A 1 87 ? 8.164 6.356 4.045 1.00 90.00 87 VAL A N 1
ATOM 647 C CA . VAL A 1 87 ? 9.377 7.159 3.821 1.00 90.00 87 VAL A CA 1
ATOM 648 C C . VAL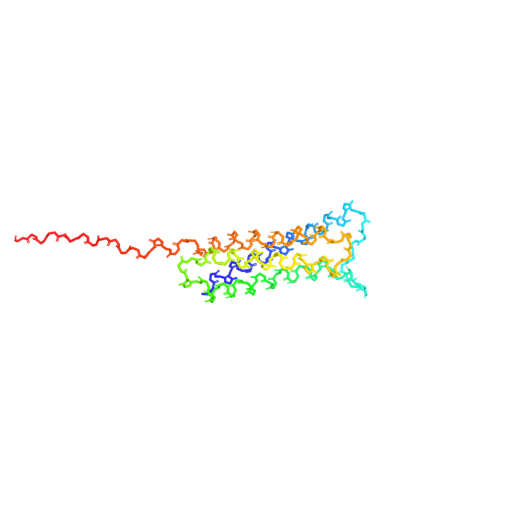 A 1 87 ? 10.634 6.295 3.913 1.00 90.00 87 VAL A C 1
ATOM 650 O O . VAL A 1 87 ? 11.461 6.339 3.006 1.00 90.00 87 VAL A O 1
ATOM 653 N N . LEU A 1 88 ? 10.765 5.471 4.959 1.00 88.94 88 LEU A N 1
ATOM 654 C CA . LEU A 1 88 ? 11.911 4.566 5.112 1.00 88.94 88 LEU A CA 1
ATOM 655 C C . LEU A 1 88 ? 12.017 3.583 3.942 1.00 88.94 88 LEU A C 1
ATOM 657 O O . LEU A 1 88 ? 13.103 3.378 3.403 1.00 88.94 88 LEU A O 1
ATOM 661 N N . ASN A 1 89 ? 10.888 3.025 3.505 1.00 85.38 89 ASN A N 1
ATOM 662 C CA . ASN A 1 89 ? 10.853 2.122 2.362 1.00 85.38 89 ASN A CA 1
ATOM 663 C C . ASN A 1 89 ? 11.209 2.851 1.052 1.00 85.38 89 ASN A C 1
ATOM 665 O O . ASN A 1 89 ? 11.911 2.312 0.199 1.00 85.38 89 ASN A O 1
ATOM 669 N N . SER A 1 90 ? 10.795 4.114 0.911 1.00 85.88 90 SER A N 1
ATOM 670 C CA . SER A 1 90 ? 11.181 4.975 -0.212 1.00 85.88 90 SER A CA 1
ATOM 671 C C . SER A 1 90 ? 12.689 5.212 -0.263 1.00 85.88 90 SER A C 1
ATOM 673 O O . SER A 1 90 ? 13.291 5.034 -1.319 1.00 85.88 90 SER A O 1
ATOM 675 N N . ILE A 1 91 ? 13.317 5.534 0.872 1.00 87.19 91 ILE A N 1
ATOM 676 C CA . ILE A 1 91 ? 14.775 5.698 0.971 1.00 87.19 91 ILE A CA 1
ATOM 677 C C . ILE A 1 91 ? 15.476 4.384 0.611 1.00 87.19 91 ILE A C 1
ATOM 679 O O . ILE A 1 91 ? 16.390 4.379 -0.210 1.00 87.19 91 ILE A O 1
ATOM 683 N N . SER A 1 92 ? 14.999 3.257 1.148 1.00 82.50 92 SER A N 1
ATOM 684 C CA . SER A 1 92 ? 15.552 1.935 0.836 1.00 82.50 92 SER A CA 1
ATOM 685 C C . SER A 1 92 ? 15.450 1.589 -0.653 1.00 82.50 92 SER A C 1
ATOM 687 O O . SER A 1 92 ? 16.334 0.932 -1.193 1.00 82.50 92 SER A O 1
ATOM 689 N N . SER A 1 93 ? 14.401 2.033 -1.351 1.00 79.50 93 SER A N 1
ATOM 690 C CA . SER A 1 93 ? 14.297 1.783 -2.792 1.00 79.50 93 SER A CA 1
ATOM 691 C C . SER A 1 93 ? 15.346 2.534 -3.608 1.00 79.50 93 SER A C 1
ATOM 693 O O . SER A 1 93 ? 15.769 2.039 -4.645 1.00 79.50 93 SER A O 1
ATOM 695 N N . GLN A 1 94 ? 15.821 3.691 -3.137 1.00 79.25 94 GLN A N 1
ATOM 696 C CA . GLN A 1 94 ? 16.853 4.450 -3.846 1.00 79.25 94 GLN A CA 1
ATOM 697 C C . GLN A 1 94 ? 18.216 3.747 -3.806 1.00 79.25 94 GLN A C 1
ATOM 699 O O . GLN A 1 94 ? 18.996 3.885 -4.748 1.00 79.25 94 GLN A O 1
ATOM 704 N N . THR A 1 95 ? 18.490 2.983 -2.744 1.00 79.00 95 THR A N 1
ATOM 705 C CA . THR A 1 95 ? 19.759 2.265 -2.569 1.00 79.00 95 THR A CA 1
ATOM 706 C C . THR A 1 95 ? 19.769 0.888 -3.228 1.00 79.00 95 THR A C 1
ATOM 708 O O . THR A 1 95 ? 20.838 0.425 -3.612 1.00 79.00 95 THR A O 1
ATOM 711 N N . ILE A 1 96 ? 18.606 0.240 -3.371 1.00 74.06 96 ILE A N 1
ATOM 712 C CA . ILE A 1 96 ? 18.505 -1.151 -3.847 1.00 74.06 96 ILE A CA 1
ATOM 713 C C . ILE A 1 96 ? 18.083 -1.241 -5.322 1.00 74.06 96 ILE A C 1
ATOM 715 O O . ILE A 1 96 ? 18.529 -2.147 -6.021 1.00 74.06 96 ILE A O 1
ATOM 719 N N . LEU A 1 97 ? 17.226 -0.336 -5.816 1.00 70.06 97 LEU A N 1
ATOM 720 C CA . LEU A 1 97 ? 16.687 -0.432 -7.178 1.00 70.06 97 LEU A CA 1
ATOM 721 C C . LEU A 1 97 ? 17.510 0.372 -8.191 1.00 70.06 97 LEU A C 1
ATOM 723 O O . LEU A 1 97 ? 17.985 1.481 -7.911 1.00 70.06 97 LEU A O 1
ATOM 727 N N . ALA A 1 98 ? 17.579 -0.172 -9.410 1.00 73.50 98 ALA A N 1
ATOM 728 C CA . ALA A 1 98 ? 18.061 0.539 -10.588 1.00 73.50 98 ALA A CA 1
ATOM 729 C C . ALA A 1 98 ? 17.229 1.804 -10.847 1.00 73.50 98 ALA A C 1
ATOM 731 O O . ALA A 1 98 ? 16.041 1.869 -10.522 1.00 73.50 98 ALA A O 1
ATOM 732 N N . GLU A 1 99 ? 17.861 2.815 -11.443 1.00 73.62 99 GLU A N 1
ATOM 733 C CA . GLU A 1 99 ? 17.316 4.170 -11.556 1.00 73.62 99 GLU A CA 1
ATOM 734 C C . GLU A 1 99 ? 15.943 4.224 -12.240 1.00 73.62 99 GLU A C 1
ATOM 736 O O . GLU A 1 99 ? 15.033 4.879 -11.727 1.00 73.62 99 GLU A O 1
ATOM 741 N N . GLN A 1 100 ? 15.757 3.445 -13.309 1.00 71.56 100 GLN A N 1
ATOM 742 C CA . GLN A 1 100 ? 14.489 3.332 -14.039 1.00 71.56 100 GLN A CA 1
ATOM 743 C C . GLN A 1 100 ? 13.310 2.893 -13.152 1.00 71.56 100 GLN A C 1
ATOM 745 O O . GLN A 1 100 ? 12.197 3.393 -13.300 1.00 71.56 100 GLN A O 1
ATOM 750 N N . TYR A 1 101 ? 13.551 2.052 -12.141 1.00 73.06 101 TYR A N 1
ATOM 751 C CA . TYR A 1 101 ? 12.498 1.555 -11.252 1.00 73.06 101 TYR A CA 1
ATOM 752 C C . TYR A 1 101 ? 12.304 2.406 -9.987 1.00 73.06 101 TYR A C 1
ATOM 754 O O . TYR A 1 101 ? 11.410 2.138 -9.181 1.00 73.06 101 TYR A O 1
ATOM 762 N N . ARG A 1 102 ? 13.102 3.462 -9.778 1.00 81.31 102 ARG A N 1
ATOM 763 C CA . ARG A 1 102 ? 12.987 4.290 -8.565 1.00 81.31 102 ARG A CA 1
ATOM 764 C C . ARG A 1 102 ? 11.673 5.055 -8.525 1.00 81.31 102 ARG A C 1
ATOM 766 O O . ARG A 1 102 ? 11.003 5.057 -7.494 1.00 81.31 102 ARG A O 1
ATOM 773 N N . ILE A 1 103 ? 11.280 5.680 -9.634 1.00 83.12 103 ILE A N 1
ATOM 774 C CA . ILE A 1 103 ? 10.050 6.486 -9.697 1.00 83.12 103 ILE A CA 1
ATOM 775 C C . ILE A 1 103 ? 8.826 5.598 -9.463 1.00 83.12 103 ILE A C 1
ATOM 777 O O . ILE A 1 103 ? 7.969 5.936 -8.643 1.00 83.12 103 ILE A O 1
ATOM 781 N N . ILE A 1 104 ? 8.772 4.432 -10.117 1.00 83.94 104 ILE A N 1
ATOM 782 C CA . ILE A 1 104 ? 7.641 3.514 -9.960 1.00 83.94 104 ILE A CA 1
ATOM 783 C C . ILE A 1 104 ? 7.548 2.986 -8.524 1.00 83.94 104 ILE A C 1
ATOM 785 O O . ILE A 1 104 ? 6.454 2.945 -7.963 1.00 83.94 104 ILE A O 1
ATOM 789 N N . ALA A 1 105 ? 8.683 2.704 -7.874 1.00 82.44 105 ALA A N 1
ATOM 790 C CA . ALA A 1 105 ? 8.709 2.305 -6.470 1.00 82.44 105 ALA A CA 1
ATOM 791 C C . ALA A 1 105 ? 8.135 3.387 -5.536 1.00 82.44 105 ALA A C 1
ATOM 793 O O . ALA A 1 105 ? 7.366 3.065 -4.631 1.00 82.44 105 ALA A O 1
ATOM 794 N N . HIS A 1 106 ? 8.419 4.673 -5.779 1.00 87.44 106 HIS A N 1
ATOM 795 C CA . HIS A 1 106 ? 7.850 5.768 -4.977 1.00 87.44 106 HIS A CA 1
ATOM 796 C C . HIS A 1 106 ? 6.323 5.843 -5.123 1.00 87.44 106 HIS A C 1
ATOM 798 O O . HIS A 1 106 ? 5.610 5.985 -4.127 1.00 87.44 106 HIS A O 1
ATOM 804 N N . ILE A 1 107 ? 5.809 5.695 -6.349 1.00 87.00 107 ILE A N 1
ATOM 805 C CA . ILE A 1 107 ? 4.364 5.702 -6.627 1.00 87.00 107 ILE A CA 1
ATOM 806 C C . ILE A 1 107 ? 3.675 4.513 -5.942 1.00 87.00 107 ILE A C 1
ATOM 808 O O . ILE A 1 107 ? 2.636 4.673 -5.293 1.00 87.00 107 ILE A O 1
ATOM 812 N N . VAL A 1 108 ? 4.276 3.327 -6.034 1.00 87.62 108 VAL A N 1
ATOM 813 C CA . VAL A 1 108 ? 3.811 2.105 -5.366 1.00 87.62 108 VAL A CA 1
ATOM 814 C C . VAL A 1 108 ? 3.764 2.304 -3.848 1.00 87.62 108 VAL A C 1
ATOM 816 O O . VAL A 1 108 ? 2.740 2.036 -3.219 1.00 87.62 108 VAL A O 1
ATOM 819 N N . HIS A 1 109 ? 4.823 2.842 -3.237 1.00 88.31 109 HIS A N 1
ATOM 820 C CA . HIS A 1 109 ? 4.856 3.092 -1.793 1.00 88.31 109 HIS A CA 1
ATOM 821 C C . HIS A 1 109 ? 3.793 4.097 -1.349 1.00 88.31 109 HIS A C 1
ATOM 823 O O . HIS A 1 109 ? 3.106 3.868 -0.351 1.00 88.31 109 HIS A O 1
ATOM 829 N N . LEU A 1 110 ? 3.608 5.182 -2.103 1.00 90.19 110 LEU A N 1
ATOM 830 C CA . LEU A 1 110 ? 2.576 6.173 -1.812 1.00 90.19 110 LEU A CA 1
ATOM 831 C C . LEU A 1 110 ? 1.173 5.554 -1.876 1.00 90.19 110 LEU A C 1
ATOM 833 O O . LEU A 1 110 ? 0.339 5.812 -1.007 1.00 90.19 110 LEU A O 1
ATOM 837 N N . THR A 1 111 ? 0.933 4.682 -2.857 1.00 89.00 111 THR A N 1
ATOM 838 C CA . THR A 1 111 ? -0.332 3.950 -3.002 1.00 89.00 111 THR A CA 1
ATOM 839 C C . THR A 1 111 ? -0.609 3.082 -1.775 1.00 89.00 111 THR A C 1
ATOM 841 O O . THR A 1 111 ? -1.701 3.153 -1.204 1.00 89.00 111 THR A O 1
ATOM 844 N N . VAL A 1 112 ? 0.393 2.332 -1.298 1.00 87.31 112 VAL A N 1
ATOM 845 C CA . VAL A 1 112 ? 0.288 1.525 -0.068 1.00 87.31 112 VAL A CA 1
ATOM 846 C C . VAL A 1 112 ? -0.099 2.402 1.126 1.00 87.31 112 VAL A C 1
ATOM 848 O 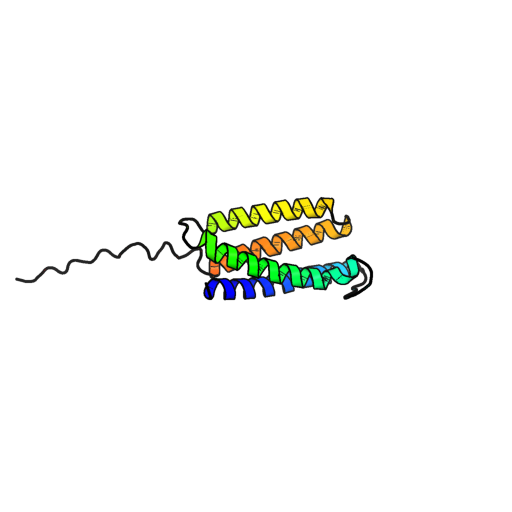O . VAL A 1 112 ? -1.019 2.044 1.865 1.00 87.31 112 VAL A O 1
ATOM 851 N N . VAL A 1 113 ? 0.558 3.553 1.310 1.00 90.06 113 VAL A N 1
ATOM 852 C CA . VAL A 1 113 ? 0.298 4.483 2.426 1.00 90.06 113 VAL A CA 1
ATOM 853 C C . VAL A 1 113 ? -1.137 5.012 2.384 1.00 90.06 113 VAL A C 1
ATOM 855 O O . VAL A 1 113 ? -1.866 4.908 3.376 1.00 90.06 113 VAL A O 1
ATOM 858 N N . LEU A 1 114 ? -1.566 5.546 1.237 1.00 92.12 114 LEU A N 1
ATOM 859 C CA . LEU A 1 114 ? -2.880 6.174 1.082 1.00 92.12 114 LEU A CA 1
ATOM 860 C C . LEU A 1 114 ? -4.020 5.173 1.280 1.00 92.12 114 LEU A C 1
ATOM 862 O O . LEU A 1 114 ? -4.950 5.434 2.052 1.00 92.12 114 LEU A O 1
ATOM 866 N N . VAL A 1 115 ? -3.936 4.009 0.629 1.00 89.69 115 VAL A N 1
ATOM 867 C CA . VAL A 1 115 ? -4.969 2.971 0.736 1.00 89.69 115 VAL A CA 1
ATOM 868 C C . VAL A 1 115 ? -5.030 2.427 2.161 1.00 89.69 115 VAL A C 1
ATOM 870 O O . VAL A 1 115 ? -6.120 2.295 2.717 1.00 89.69 115 VAL A O 1
ATOM 873 N N . SER A 1 116 ? -3.882 2.200 2.801 1.00 87.06 116 SER A N 1
ATOM 874 C CA . SER A 1 116 ? -3.816 1.712 4.182 1.00 87.06 116 SER A CA 1
ATOM 875 C C . SER A 1 116 ? -4.508 2.659 5.171 1.00 87.06 116 SER A C 1
ATOM 877 O O . SER A 1 116 ? -5.355 2.228 5.962 1.00 87.06 116 SER A O 1
ATOM 879 N N . ILE A 1 117 ? -4.221 3.965 5.096 1.00 89.81 117 ILE A N 1
ATOM 880 C CA . ILE A 1 117 ? -4.862 4.982 5.948 1.00 89.81 117 ILE A CA 1
ATOM 881 C C . ILE A 1 117 ? -6.372 5.033 5.689 1.00 89.81 117 ILE A C 1
ATOM 883 O O . ILE A 1 117 ? -7.166 5.009 6.636 1.00 89.81 117 ILE A O 1
ATOM 887 N N . TRP A 1 118 ? -6.783 5.060 4.419 1.00 90.06 118 TRP A N 1
ATOM 888 C CA . TRP A 1 118 ? -8.193 5.114 4.036 1.00 90.06 118 TRP A CA 1
ATOM 889 C C . TRP A 1 118 ? -8.981 3.894 4.528 1.00 90.06 118 TRP A C 1
ATOM 891 O O . TRP A 1 118 ? -10.053 4.037 5.130 1.00 90.06 118 TRP A O 1
ATOM 901 N N . VAL A 1 119 ? -8.441 2.689 4.337 1.00 86.50 119 VAL A N 1
ATOM 902 C CA . VAL A 1 119 ? -9.099 1.455 4.766 1.00 86.50 119 VAL A CA 1
ATOM 903 C C . VAL A 1 119 ? -9.193 1.379 6.289 1.00 86.50 119 VAL A C 1
ATOM 905 O O . VAL A 1 119 ? -10.257 1.036 6.808 1.00 86.50 119 VAL A O 1
ATOM 908 N N . MET A 1 120 ? -8.146 1.749 7.032 1.00 83.31 120 MET A N 1
ATOM 909 C CA . MET A 1 120 ? -8.209 1.730 8.500 1.00 83.31 120 MET A CA 1
ATOM 910 C C . MET A 1 120 ? -9.159 2.786 9.066 1.00 83.31 120 MET A C 1
ATOM 912 O O . MET A 1 120 ? -9.869 2.516 10.043 1.00 83.31 120 MET A O 1
ATOM 916 N N . ALA A 1 121 ? -9.268 3.951 8.424 1.00 85.50 121 ALA A N 1
ATOM 917 C CA . ALA A 1 121 ? -10.309 4.915 8.757 1.00 85.50 121 ALA A CA 1
ATOM 918 C C . ALA A 1 121 ? -11.709 4.286 8.599 1.00 85.50 121 ALA A C 1
ATOM 920 O O . ALA A 1 121 ? -12.513 4.351 9.535 1.00 85.50 121 ALA A O 1
ATOM 921 N N . LYS A 1 122 ? -11.969 3.580 7.485 1.00 84.50 122 LYS A N 1
ATOM 922 C CA . LYS A 1 122 ? -13.226 2.839 7.251 1.00 84.50 122 LYS A CA 1
ATOM 923 C C . LYS A 1 122 ? -13.434 1.645 8.188 1.00 84.50 122 LYS A C 1
ATOM 925 O O . LYS A 1 122 ? -14.570 1.352 8.558 1.00 84.50 122 LYS A O 1
ATOM 930 N N . ALA A 1 123 ? -12.369 0.984 8.640 1.00 81.94 123 ALA A N 1
ATOM 931 C CA . ALA A 1 123 ? -12.447 -0.100 9.622 1.00 81.94 123 ALA A CA 1
ATOM 932 C C . ALA A 1 123 ? -12.969 0.377 10.995 1.00 81.94 123 ALA A C 1
ATOM 934 O O . ALA A 1 123 ? -13.358 -0.433 11.847 1.00 81.94 123 ALA A O 1
ATOM 935 N N . GLY A 1 124 ? -13.060 1.694 11.198 1.00 74.88 124 GLY A N 1
ATOM 936 C CA . GLY A 1 124 ? -13.589 2.314 12.404 1.00 74.88 124 GLY A CA 1
ATOM 937 C C . GLY A 1 124 ? -12.506 2.653 13.419 1.00 74.88 124 GLY A C 1
ATOM 938 O O . GLY A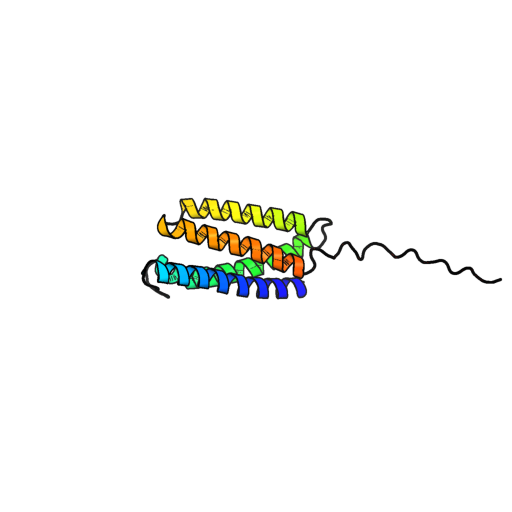 1 124 ? -12.821 2.763 14.598 1.00 74.88 124 GLY A O 1
ATOM 939 N N . LEU A 1 125 ? -11.248 2.830 12.992 1.00 75.62 125 LEU A N 1
ATOM 940 C CA . LEU A 1 125 ? -10.219 3.433 13.850 1.00 75.62 125 LEU A CA 1
ATOM 941 C C . LEU A 1 125 ? -10.531 4.918 14.152 1.00 75.62 125 LEU A C 1
ATOM 943 O O . LEU A 1 125 ? -10.022 5.456 15.128 1.00 75.62 125 LEU A O 1
ATOM 947 N N . ARG A 1 126 ? -11.387 5.565 13.339 1.00 70.88 126 ARG A N 1
ATOM 948 C CA . ARG A 1 126 ? -11.816 6.969 13.493 1.00 70.88 126 ARG A CA 1
ATOM 949 C C . ARG A 1 126 ? -12.944 7.179 14.517 1.00 70.88 126 ARG A C 1
ATOM 951 O O . ARG A 1 126 ? -12.902 8.145 15.266 1.00 70.88 126 ARG A O 1
ATOM 958 N N . ASN A 1 127 ? -13.947 6.297 14.548 1.00 59.75 127 ASN A N 1
ATOM 959 C CA . ASN A 1 127 ? -15.245 6.600 15.180 1.00 59.75 127 ASN A CA 1
ATOM 960 C C . ASN A 1 127 ? -15.418 6.064 16.612 1.00 59.75 127 ASN A C 1
ATOM 962 O O . ASN A 1 127 ? -16.425 6.353 17.243 1.00 59.75 127 ASN A O 1
ATOM 966 N N . ARG A 1 128 ? -14.448 5.328 17.168 1.00 58.50 128 ARG A N 1
ATOM 967 C CA . ARG A 1 128 ? -14.598 4.697 18.498 1.00 58.50 128 ARG A CA 1
ATOM 968 C C . ARG A 1 128 ? -14.567 5.663 19.690 1.00 58.50 128 ARG A C 1
ATOM 970 O O . ARG A 1 128 ? -14.770 5.217 20.813 1.00 58.50 128 ARG A O 1
ATOM 977 N N . HIS A 1 129 ? -14.335 6.957 19.468 1.00 52.16 129 HIS A N 1
ATOM 978 C CA . HIS A 1 129 ? -14.419 7.971 20.527 1.00 52.16 129 HIS A CA 1
ATOM 979 C C . HIS A 1 129 ? -15.797 8.584 20.715 1.00 52.16 129 HIS A C 1
ATOM 981 O O . HIS A 1 129 ? -16.026 9.202 21.752 1.00 52.16 129 HIS A O 1
ATOM 987 N N . HIS A 1 130 ? -16.715 8.405 19.764 1.00 46.47 130 HIS A N 1
ATOM 988 C CA . HIS A 1 130 ? -18.050 8.976 19.913 1.00 46.47 130 HIS A CA 1
ATOM 989 C C . HIS A 1 130 ? -18.951 8.172 20.859 1.00 46.47 130 HIS A C 1
ATOM 991 O O . HIS A 1 130 ? -19.865 8.746 21.440 1.00 46.47 130 HIS A O 1
ATOM 997 N N . ASP A 1 131 ? -18.635 6.896 21.095 1.00 51.00 131 ASP A N 1
ATOM 998 C CA . ASP A 1 131 ? -19.481 5.988 21.882 1.00 51.00 131 ASP A CA 1
ATOM 999 C C . ASP A 1 131 ? -19.142 5.970 23.387 1.00 51.00 131 ASP A C 1
ATOM 1001 O O . ASP A 1 131 ? -19.807 5.291 24.165 1.00 51.00 131 ASP A O 1
ATOM 1005 N N . SER A 1 132 ? -18.105 6.695 23.830 1.00 50.41 132 SER A N 1
ATOM 1006 C CA . SER A 1 132 ? -17.656 6.685 25.234 1.00 50.41 132 SER A CA 1
ATOM 1007 C C . SER A 1 132 ? -18.212 7.819 26.098 1.00 50.41 132 SER A C 1
ATOM 1009 O O . SER A 1 132 ? -17.847 7.911 27.268 1.00 50.41 132 SER A O 1
ATOM 1011 N N . HIS A 1 133 ? -19.080 8.682 25.562 1.00 47.12 133 HIS A N 1
ATOM 1012 C CA . HIS A 1 133 ? -19.858 9.590 26.403 1.00 47.12 133 HIS A CA 1
ATOM 1013 C C . HIS A 1 133 ? -21.159 8.890 26.799 1.00 47.12 133 HIS A C 1
ATOM 1015 O O . HIS A 1 133 ? -22.044 8.765 25.952 1.00 47.12 133 HIS A O 1
ATOM 1021 N N . PRO A 1 134 ? -21.309 8.421 28.055 1.00 52.16 134 PRO A N 1
ATOM 1022 C CA . PRO A 1 134 ? -22.618 8.007 28.524 1.00 52.16 134 PRO A CA 1
ATOM 1023 C C . PRO A 1 134 ? -23.543 9.211 28.370 1.00 52.16 134 PRO A C 1
ATOM 1025 O O . PRO A 1 134 ? -23.278 10.278 28.929 1.00 52.16 134 PRO A O 1
ATOM 1028 N N . SER A 1 135 ? -24.601 9.059 27.572 1.00 56.19 135 SER A N 1
ATOM 1029 C CA . SER A 1 135 ? -25.672 10.045 27.518 1.00 56.19 135 SER A CA 1
ATOM 1030 C C . SER A 1 135 ? -26.089 10.349 28.958 1.00 56.19 135 SER A C 1
ATOM 1032 O O . SER A 1 135 ? -26.259 9.397 29.732 1.00 56.19 135 SER A O 1
ATOM 1034 N N . PRO A 1 136 ? -26.210 11.627 29.359 1.00 58.50 136 PRO A N 1
ATOM 1035 C CA . PRO A 1 136 ? -26.667 11.949 30.698 1.00 58.50 136 PRO A CA 1
ATOM 1036 C C . PRO A 1 136 ? -28.007 11.246 30.891 1.00 58.50 136 PRO A C 1
ATOM 1038 O O . PRO A 1 136 ? -28.963 11.492 30.152 1.00 58.50 136 PRO A O 1
ATOM 1041 N N . LYS A 1 137 ? -28.050 10.294 31.830 1.00 61.53 137 LYS A N 1
ATOM 1042 C CA . LYS A 1 137 ? -29.295 9.649 32.234 1.00 61.53 137 LYS A CA 1
ATOM 1043 C C . LYS A 1 137 ? -30.185 10.772 32.748 1.00 61.53 137 LYS A C 1
ATOM 1045 O O . LYS A 1 137 ? -29.958 11.284 33.839 1.00 61.53 137 LYS A O 1
ATOM 1050 N N . PHE A 1 138 ? -31.151 11.185 31.934 1.00 63.97 138 PHE A N 1
ATOM 1051 C CA . PHE A 1 138 ? -32.219 12.069 32.365 1.00 63.97 138 PHE A CA 1
ATOM 1052 C C . PHE A 1 138 ? -32.923 11.368 33.526 1.00 63.97 138 PHE A C 1
ATOM 1054 O O . PHE A 1 138 ? -33.654 10.395 33.329 1.00 63.97 138 PHE A O 1
ATOM 1061 N N . ASN A 1 139 ? -32.643 11.823 34.748 1.00 62.47 139 ASN A N 1
ATOM 1062 C CA . ASN A 1 139 ? -33.412 11.444 35.920 1.00 62.47 139 ASN A CA 1
ATOM 1063 C C . ASN A 1 139 ? -34.850 11.891 35.657 1.00 62.47 139 ASN A C 1
ATOM 1065 O O . ASN A 1 139 ? -35.152 13.082 35.695 1.00 62.47 139 ASN A O 1
ATOM 1069 N N . LYS A 1 140 ? -35.735 10.937 35.353 1.00 64.56 140 LYS A N 1
ATOM 1070 C CA . LYS A 1 140 ? -37.172 11.195 35.386 1.00 64.56 140 LYS A CA 1
ATOM 1071 C C . LYS A 1 140 ? -37.527 11.608 36.820 1.00 64.56 140 LYS A C 1
ATOM 1073 O O . LYS A 1 140 ? -37.149 10.881 37.744 1.00 64.56 140 LYS A O 1
ATOM 1078 N N . PRO A 1 141 ? -38.225 12.736 37.031 1.00 65.94 141 PRO A N 1
ATOM 1079 C CA . PRO A 1 141 ? -38.725 13.075 38.351 1.00 65.94 141 PRO A CA 1
ATOM 1080 C C . PRO A 1 141 ? -39.683 11.966 38.795 1.00 65.94 141 PRO A C 1
ATOM 1082 O O . PRO A 1 141 ? -40.585 11.575 38.051 1.00 65.94 141 PRO A O 1
ATOM 1085 N N . ARG A 1 142 ? -39.448 11.416 39.989 1.00 65.56 142 ARG A N 1
ATOM 1086 C CA . ARG A 1 142 ? -40.426 10.553 40.651 1.00 65.56 142 ARG A CA 1
ATOM 1087 C C . ARG A 1 142 ? -41.620 11.433 41.004 1.00 65.56 142 ARG A C 1
ATOM 1089 O O . ARG A 1 142 ? -41.473 12.344 41.811 1.00 65.56 142 ARG A O 1
ATOM 1096 N N . SER A 1 143 ? -42.761 11.183 40.370 1.00 71.38 143 SER A N 1
ATOM 1097 C CA . SER A 1 143 ? -44.042 11.714 40.828 1.00 71.38 143 SER A CA 1
ATOM 1098 C C . SER A 1 143 ? -44.370 11.072 42.175 1.00 71.38 143 SER A C 1
ATOM 1100 O O . SER A 1 143 ? -44.357 9.843 42.282 1.00 71.38 143 SER A O 1
ATOM 1102 N N . SER A 1 144 ? -44.576 11.927 43.175 1.00 73.88 144 SER A N 1
ATOM 1103 C CA . SER A 1 144 ? -45.074 11.626 44.521 1.00 73.88 144 SER A CA 1
ATOM 1104 C C . SER A 1 144 ? -46.501 11.106 44.505 1.00 73.88 144 SER A C 1
ATOM 1106 O O . SER A 1 144 ? -47.286 11.682 43.717 1.00 73.88 144 SER A O 1
#